Protein AF-A0A1S9N0Z0-F1 (afdb_monomer_lite)

pLDDT: mean 74.59, std 15.52, range [29.86, 94.31]

Structure (mmCIF, N/CA/C/O backbone):
data_AF-A0A1S9N0Z0-F1
#
_entry.id   AF-A0A1S9N0Z0-F1
#
loop_
_atom_site.group_PDB
_atom_site.id
_atom_site.type_symbol
_atom_site.label_atom_id
_atom_site.label_alt_id
_atom_site.label_comp_id
_atom_site.label_asym_id
_atom_site.label_entity_id
_atom_site.label_seq_id
_atom_site.pdbx_PDB_ins_code
_atom_site.Cartn_x
_atom_site.Cartn_y
_atom_site.Cartn_z
_atom_site.occupancy
_atom_site.B_iso_or_equiv
_atom_site.auth_seq_id
_atom_site.auth_comp_id
_atom_site.auth_asym_id
_atom_site.auth_atom_id
_atom_site.pdbx_PDB_model_num
ATOM 1 N N . MET A 1 1 ? -12.090 27.380 19.420 1.00 43.28 1 MET A N 1
ATOM 2 C CA . MET A 1 1 ? -12.665 26.138 20.000 1.00 43.28 1 MET A CA 1
ATOM 3 C C . MET A 1 1 ? -11.951 25.630 21.276 1.00 43.28 1 MET A C 1
ATOM 5 O O . MET A 1 1 ? -12.208 24.511 21.688 1.00 43.28 1 MET A O 1
ATOM 9 N N . LYS A 1 2 ? -11.096 26.426 21.952 1.00 29.86 2 LYS A N 1
ATOM 10 C CA . LYS A 1 2 ? -10.503 26.086 23.273 1.00 29.86 2 LYS A CA 1
ATOM 11 C C . LYS A 1 2 ? -11.336 26.578 24.471 1.00 29.86 2 LYS A C 1
ATOM 13 O O . LYS A 1 2 ? -11.262 25.998 25.543 1.00 29.86 2 LYS A O 1
ATOM 18 N N . VAL A 1 3 ? -12.169 27.603 24.271 1.00 39.16 3 VAL A N 1
ATOM 19 C CA . VAL A 1 3 ? -12.890 28.298 25.355 1.00 39.16 3 VAL A CA 1
ATOM 20 C C . VAL A 1 3 ? -13.984 27.428 25.994 1.00 39.16 3 VAL A C 1
ATOM 22 O O . VAL A 1 3 ? -14.134 27.425 27.207 1.00 39.16 3 VAL A O 1
ATOM 25 N N . LYS A 1 4 ? -14.682 26.590 25.211 1.00 40.34 4 LYS A N 1
ATOM 26 C CA . LYS A 1 4 ? -15.751 25.707 25.726 1.00 40.34 4 LYS A CA 1
ATOM 27 C C . LYS A 1 4 ? -15.245 24.586 26.647 1.00 40.34 4 LYS A C 1
ATOM 29 O O . LYS A 1 4 ? -16.012 24.082 27.455 1.00 40.34 4 LYS A O 1
ATOM 34 N N . PHE A 1 5 ? -13.972 24.199 26.521 1.00 42.62 5 PHE A N 1
ATOM 35 C CA . PHE A 1 5 ? -13.373 23.129 27.326 1.00 42.62 5 PHE A CA 1
ATOM 36 C C . PHE A 1 5 ? -12.958 23.631 28.715 1.00 42.62 5 PHE A C 1
ATOM 38 O O . PHE A 1 5 ? -13.074 22.890 29.681 1.00 42.62 5 PHE A O 1
ATOM 45 N N . SER A 1 6 ? -12.541 24.901 28.817 1.00 33.41 6 SER A N 1
ATOM 46 C CA . SER A 1 6 ? -12.189 25.519 30.102 1.00 33.41 6 SER A CA 1
ATOM 47 C C . SER A 1 6 ? -13.420 25.670 30.995 1.00 33.41 6 SER A C 1
ATOM 49 O O . SER A 1 6 ? -13.385 25.271 32.151 1.00 33.41 6 SER A O 1
ATOM 51 N N . VAL A 1 7 ? -14.545 26.119 30.421 1.00 49.59 7 VAL A N 1
ATOM 52 C CA . VAL A 1 7 ? -15.794 26.304 31.177 1.00 49.59 7 VAL A CA 1
ATOM 53 C C . VAL A 1 7 ? -16.307 24.979 31.742 1.00 49.59 7 VAL A C 1
ATOM 55 O O . VAL A 1 7 ? -16.714 24.953 32.891 1.00 49.59 7 VAL A O 1
ATOM 58 N N . LEU A 1 8 ? -16.232 23.866 30.995 1.00 46.66 8 LEU A N 1
ATOM 59 C CA . LEU A 1 8 ? -16.729 22.560 31.465 1.00 46.66 8 LEU A CA 1
ATOM 60 C C . LEU A 1 8 ? -15.877 21.925 32.572 1.00 46.66 8 LEU A C 1
ATOM 62 O O . LEU A 1 8 ? -16.410 21.171 33.383 1.00 46.66 8 LEU A O 1
ATOM 66 N N . VAL A 1 9 ? -14.575 22.220 32.622 1.00 50.50 9 VAL A N 1
ATOM 67 C CA . VAL A 1 9 ? -13.702 21.757 33.713 1.00 50.50 9 VAL A CA 1
ATOM 68 C C . VAL A 1 9 ? -13.976 22.551 34.993 1.00 50.50 9 VAL A C 1
ATOM 70 O O . VAL A 1 9 ? -13.949 21.981 36.082 1.00 50.50 9 VAL A O 1
ATOM 73 N N . GLU A 1 10 ? -14.325 23.831 34.866 1.00 45.53 10 GLU A N 1
ATOM 74 C CA . GLU A 1 10 ? -14.605 24.718 35.999 1.00 45.53 10 GLU A CA 1
ATOM 75 C C . GLU A 1 10 ? -15.937 24.386 36.702 1.00 45.53 10 GLU A C 1
ATOM 77 O O . GLU A 1 10 ? -16.024 24.488 37.925 1.00 45.53 10 GLU A O 1
ATOM 82 N N . ILE A 1 11 ? -16.933 23.844 35.982 1.00 47.97 11 ILE A N 1
ATOM 83 C CA . ILE A 1 11 ? -18.210 23.385 36.585 1.00 47.97 11 ILE A CA 1
ATOM 84 C C . ILE A 1 11 ? -18.047 22.092 37.400 1.00 47.97 11 ILE A C 1
ATOM 86 O O . ILE A 1 11 ? -18.884 21.786 38.241 1.00 47.97 11 ILE A O 1
ATOM 90 N N . LYS A 1 12 ? -16.964 21.326 37.206 1.00 47.44 12 LYS A N 1
ATOM 91 C CA . LYS A 1 12 ? -16.702 20.122 38.014 1.00 47.44 12 LYS A CA 1
ATOM 92 C C . LYS A 1 12 ? -16.236 20.466 39.437 1.00 47.44 12 LYS A C 1
ATOM 94 O O . LYS A 1 12 ? -16.306 19.612 40.315 1.00 47.44 12 LYS A O 1
ATOM 99 N N . ASN A 1 13 ? -15.758 21.695 39.657 1.00 44.81 13 ASN A N 1
ATOM 100 C CA . ASN A 1 13 ? -15.184 22.142 40.929 1.00 44.81 13 ASN A CA 1
ATOM 101 C C . ASN A 1 13 ? -16.200 22.856 41.844 1.00 44.81 13 ASN A C 1
ATOM 103 O O . ASN A 1 13 ? -15.886 23.160 42.992 1.00 44.81 13 ASN A O 1
ATOM 107 N N . TYR A 1 14 ? -17.422 23.104 41.361 1.00 45.19 14 TYR A N 1
ATOM 108 C CA . TYR A 1 14 ? -18.535 23.564 42.188 1.00 45.19 14 TYR A CA 1
ATOM 109 C C . TYR A 1 14 ? -19.464 22.383 42.461 1.00 45.19 14 TYR A C 1
ATOM 111 O O . TYR A 1 14 ? -19.991 21.758 41.546 1.00 45.19 14 TYR A O 1
ATOM 119 N N . ASN A 1 15 ? -19.611 22.065 43.741 1.00 47.59 15 ASN A N 1
ATOM 120 C CA . ASN A 1 15 ? -20.249 20.884 44.318 1.00 47.59 15 ASN A CA 1
ATOM 121 C C . ASN A 1 15 ? -21.784 20.844 44.100 1.00 47.59 15 ASN A C 1
ATOM 123 O O . ASN A 1 15 ? -22.545 20.777 45.061 1.00 47.59 15 ASN A O 1
ATOM 127 N N . TYR A 1 16 ? -22.252 20.952 42.850 1.00 49.81 16 TYR A N 1
ATOM 128 C CA . TYR A 1 16 ? -23.664 21.158 42.500 1.00 49.81 16 TYR A CA 1
ATOM 129 C C . TYR A 1 16 ? -24.198 20.147 41.475 1.00 49.81 16 TYR A C 1
ATOM 131 O O . TYR A 1 16 ? -24.973 20.491 40.587 1.00 49.81 16 TYR A O 1
ATOM 139 N N . ILE A 1 17 ? -23.783 18.882 41.573 1.00 56.16 17 ILE A N 1
ATOM 140 C CA . ILE A 1 17 ? -24.476 17.783 40.885 1.00 56.16 17 ILE A CA 1
ATOM 141 C C . ILE A 1 17 ? -24.616 16.617 41.868 1.00 56.16 17 ILE A C 1
ATOM 143 O O . ILE A 1 17 ? -23.912 15.616 41.785 1.00 56.16 17 ILE A O 1
ATOM 147 N N . SER A 1 18 ? -25.516 16.779 42.838 1.00 54.28 18 SER A N 1
ATOM 148 C CA . SER A 1 18 ? -26.000 15.700 43.710 1.00 54.28 18 SER A CA 1
ATOM 149 C C . SER A 1 18 ? -27.020 14.791 43.015 1.00 54.28 18 SER A C 1
ATOM 151 O O . SER A 1 18 ? -27.393 13.762 43.571 1.00 54.28 18 SER A O 1
ATOM 153 N N . ASP A 1 19 ? -27.464 15.150 41.805 1.00 64.62 19 ASP A N 1
ATOM 154 C CA . ASP A 1 19 ? -28.476 14.401 41.068 1.00 64.62 19 ASP A CA 1
ATOM 155 C C . ASP A 1 19 ? -27.822 13.302 40.213 1.00 64.62 19 ASP A C 1
ATOM 157 O O . ASP A 1 19 ? -27.165 13.602 39.205 1.00 64.62 19 ASP A O 1
ATOM 161 N N . PRO A 1 20 ? -28.022 12.013 40.549 1.00 67.56 20 PRO A N 1
ATOM 162 C CA . PRO A 1 20 ? -27.393 10.898 39.839 1.00 67.56 20 PRO A CA 1
ATOM 163 C C . PRO A 1 20 ? -27.805 10.828 38.360 1.00 67.56 20 PRO A C 1
ATOM 165 O O . PRO A 1 20 ? -27.035 10.361 37.522 1.00 67.56 20 PRO A O 1
ATOM 168 N N . ILE A 1 21 ? -28.987 11.350 38.017 1.00 71.50 21 ILE A N 1
ATOM 169 C CA . ILE A 1 21 ? -29.519 11.391 36.648 1.00 71.50 21 ILE A CA 1
ATOM 170 C C . ILE A 1 21 ? -28.737 12.390 35.782 1.00 71.50 21 ILE A C 1
ATOM 172 O O . ILE A 1 21 ? -28.339 12.061 34.664 1.00 71.50 21 ILE A O 1
ATOM 176 N N . TRP A 1 22 ? -28.452 13.589 36.299 1.00 60.62 22 TRP A N 1
ATOM 177 C CA . TRP A 1 22 ? -27.674 14.603 35.578 1.00 60.62 22 TRP A CA 1
ATOM 178 C C . TRP A 1 22 ? -26.199 14.213 35.455 1.00 60.62 22 TRP A C 1
ATOM 180 O O . TRP A 1 22 ? -25.596 14.430 34.401 1.00 60.62 22 TRP A O 1
ATOM 190 N N . ALA A 1 23 ? -25.635 13.563 36.477 1.00 64.44 23 ALA A N 1
ATOM 191 C CA . ALA A 1 23 ? -24.291 12.996 36.413 1.00 64.44 23 ALA A CA 1
ATOM 192 C C . ALA A 1 23 ? -24.184 11.885 35.351 1.00 64.44 23 ALA A C 1
ATOM 194 O O . ALA A 1 23 ? -23.238 11.892 34.562 1.00 64.44 23 ALA A O 1
ATOM 195 N N . ALA A 1 24 ? -25.166 10.976 35.271 1.00 68.12 24 ALA A N 1
ATOM 196 C CA . ALA A 1 24 ? -25.225 9.931 34.246 1.00 68.12 24 ALA A CA 1
ATOM 197 C C . ALA A 1 24 ? -25.411 10.507 32.830 1.00 68.12 24 ALA A C 1
ATOM 199 O O . ALA A 1 24 ? -24.728 10.085 31.894 1.00 68.12 24 ALA A O 1
ATOM 200 N N . PHE A 1 25 ? -26.268 11.520 32.673 1.00 71.81 25 PHE A N 1
ATOM 201 C CA . PHE A 1 25 ? -26.492 12.185 31.389 1.00 71.81 25 PHE A CA 1
ATOM 202 C C . PHE A 1 25 ? -25.234 12.908 30.891 1.00 71.81 25 PHE A C 1
ATOM 204 O O . PHE A 1 25 ? -24.847 12.746 29.731 1.00 71.81 25 PHE A O 1
ATOM 211 N N . LEU A 1 26 ? -24.544 13.648 31.766 1.00 67.62 26 LEU A N 1
ATOM 212 C CA . LEU A 1 26 ? -23.275 14.285 31.419 1.00 67.62 26 LEU A CA 1
ATOM 213 C C . LEU A 1 26 ? -22.210 13.247 31.078 1.00 67.62 26 LEU A C 1
ATOM 215 O O . LEU A 1 26 ? -21.587 13.406 30.034 1.00 67.62 26 LEU A O 1
ATOM 219 N N . ASN A 1 27 ? -22.068 12.172 31.868 1.00 58.62 27 ASN A N 1
ATOM 220 C CA . ASN A 1 27 ? -21.114 11.095 31.583 1.00 58.62 27 ASN A CA 1
ATOM 221 C C . ASN A 1 27 ? -21.374 10.434 30.224 1.00 58.62 27 ASN A C 1
ATOM 223 O O . ASN A 1 27 ? -20.411 10.215 29.494 1.00 58.62 27 ASN A O 1
ATOM 227 N N . SER A 1 28 ? -22.639 10.194 29.848 1.00 65.25 28 SER A N 1
ATOM 228 C CA . SER A 1 28 ? -22.995 9.652 28.524 1.00 65.25 28 SER A CA 1
ATOM 229 C C . SER A 1 28 ? -22.580 10.595 27.389 1.00 65.25 28 SER A C 1
ATOM 231 O O . SER A 1 28 ? -21.878 10.187 26.467 1.00 65.25 28 SER A O 1
ATOM 233 N N . LYS A 1 29 ? -22.878 11.898 27.517 1.00 58.69 29 LYS A N 1
ATOM 234 C CA . LYS A 1 29 ? -22.490 12.906 26.522 1.00 58.69 29 LYS A CA 1
ATOM 235 C C . LYS A 1 29 ? -20.979 13.083 26.432 1.00 58.69 29 LYS A C 1
ATOM 237 O O . LYS A 1 29 ? -20.449 13.234 25.331 1.00 58.69 29 LYS A O 1
ATOM 242 N N . THR A 1 30 ? -20.262 13.096 27.558 1.00 57.25 30 THR A N 1
ATOM 243 C CA . THR A 1 30 ? -18.793 13.135 27.540 1.00 57.25 30 THR A CA 1
ATOM 244 C C . THR A 1 30 ? -18.209 11.844 26.982 1.00 57.25 30 THR A C 1
ATOM 246 O O . THR A 1 30 ? -17.273 11.942 26.196 1.00 57.25 30 THR A O 1
ATOM 249 N N . GLY A 1 31 ? -18.768 10.674 27.305 1.00 57.81 31 GLY A N 1
ATOM 250 C CA . GLY A 1 31 ? -18.372 9.372 26.759 1.00 57.81 31 GLY A CA 1
ATOM 251 C C . GLY A 1 31 ? -18.421 9.366 25.235 1.00 57.81 31 GLY A C 1
ATOM 252 O O . GLY A 1 31 ? -17.376 9.205 24.605 1.00 57.81 31 GLY A O 1
ATOM 253 N N . ASP A 1 32 ? -19.571 9.727 24.660 1.00 56.06 32 ASP A N 1
ATOM 254 C CA . ASP A 1 32 ? -19.748 9.859 23.209 1.00 56.06 32 ASP A CA 1
ATOM 255 C C . ASP A 1 32 ? -18.765 10.872 22.604 1.00 56.06 32 ASP A C 1
ATOM 257 O O . ASP A 1 32 ? -18.161 10.641 21.559 1.00 56.06 32 ASP A O 1
ATOM 261 N N . THR A 1 33 ? -18.534 12.009 23.268 1.00 55.75 33 THR A N 1
ATOM 262 C CA . THR A 1 33 ? -17.618 13.041 22.748 1.00 55.75 33 THR A CA 1
ATOM 263 C C . THR A 1 33 ? -16.149 12.591 22.795 1.00 55.75 33 THR A C 1
ATOM 265 O O . THR A 1 33 ? -15.357 12.932 21.907 1.00 55.75 33 THR A O 1
ATOM 268 N N . HIS A 1 34 ? -15.758 11.828 23.819 1.00 51.91 34 HIS A N 1
ATOM 269 C CA . HIS A 1 34 ? -14.414 11.268 23.970 1.00 51.91 34 HIS A CA 1
ATOM 270 C C . HIS A 1 34 ? -14.171 10.097 23.015 1.00 51.91 34 HIS A C 1
ATOM 272 O O . HIS A 1 34 ? -13.078 10.006 22.448 1.00 51.91 34 HIS A O 1
ATOM 278 N N . GLU A 1 35 ? -15.182 9.266 22.782 1.00 57.34 35 GLU A N 1
ATOM 279 C CA . GLU A 1 35 ? -15.163 8.164 21.823 1.00 57.34 35 GLU A CA 1
ATOM 280 C C . GLU A 1 35 ? -15.072 8.690 20.386 1.00 57.34 35 GLU A C 1
ATOM 282 O O . GLU A 1 35 ? -14.084 8.410 19.699 1.00 57.34 35 GLU A O 1
ATOM 287 N N . LYS A 1 36 ? -15.945 9.632 20.000 1.00 53.06 36 LYS A N 1
ATOM 288 C CA . LYS A 1 36 ? -15.873 10.334 18.705 1.00 53.06 36 LYS A CA 1
ATOM 289 C C . LYS A 1 36 ? -14.530 11.043 18.479 1.00 53.06 36 LYS A C 1
ATOM 291 O O . LYS A 1 36 ? -14.004 11.086 17.365 1.00 53.06 36 LYS A O 1
ATOM 296 N N . ARG A 1 37 ? -13.919 11.618 19.526 1.00 54.91 37 ARG A N 1
ATOM 297 C CA . ARG A 1 37 ? -12.585 12.253 19.433 1.00 54.91 37 ARG A CA 1
ATOM 298 C C . ARG A 1 37 ? -11.459 11.226 19.297 1.00 54.91 37 ARG A C 1
ATOM 300 O O . ARG A 1 37 ? -10.458 11.518 18.636 1.00 54.91 37 ARG A O 1
ATOM 307 N N . LYS A 1 38 ? -11.597 10.054 19.919 1.00 55.00 38 LYS A N 1
ATOM 308 C CA . LYS A 1 38 ? -10.636 8.950 19.833 1.00 55.00 38 LYS A CA 1
ATOM 309 C C . LYS A 1 38 ? -10.663 8.329 18.440 1.00 55.00 38 LYS A C 1
ATOM 311 O O . LYS A 1 38 ? -9.589 8.175 17.867 1.00 55.00 38 LYS A O 1
ATOM 316 N N . GLU A 1 39 ? -11.841 8.099 17.863 1.00 59.00 39 GLU A N 1
ATOM 317 C CA . GLU A 1 39 ? -12.015 7.628 16.479 1.00 59.00 39 GLU A CA 1
ATOM 318 C C . GLU A 1 39 ? -11.391 8.584 15.456 1.00 59.00 39 GLU A C 1
ATOM 320 O O . GLU A 1 39 ? -10.562 8.179 14.639 1.00 59.00 39 GLU A O 1
ATOM 325 N N . ARG A 1 40 ? -11.645 9.892 15.595 1.00 56.69 40 ARG A N 1
ATOM 326 C CA . ARG A 1 40 ? -11.039 10.916 14.726 1.00 56.69 40 ARG A CA 1
ATOM 327 C C . ARG A 1 40 ? -9.508 10.979 14.819 1.00 56.69 40 ARG A C 1
ATOM 329 O O . ARG A 1 40 ? -8.870 11.513 13.917 1.00 56.69 40 ARG A O 1
ATOM 336 N N . ASN A 1 41 ? -8.899 10.498 15.907 1.00 58.34 41 ASN A N 1
ATOM 337 C CA . ASN A 1 41 ? -7.441 10.445 16.053 1.00 58.34 41 ASN A CA 1
ATOM 338 C C . ASN A 1 41 ? -6.821 9.160 15.488 1.00 58.34 41 ASN A C 1
ATOM 340 O O . ASN A 1 41 ? -5.649 9.206 15.131 1.00 58.34 41 ASN A O 1
ATOM 344 N N . VAL A 1 42 ? -7.572 8.060 15.358 1.00 62.00 42 VAL A N 1
ATOM 345 C CA . VAL A 1 42 ? -7.085 6.822 14.712 1.00 62.00 42 VAL A CA 1
ATOM 346 C C . VAL A 1 42 ? -7.209 6.884 13.188 1.00 62.00 42 VAL A C 1
ATOM 348 O O . VAL A 1 42 ? -6.376 6.318 12.487 1.00 62.00 42 VAL A O 1
ATOM 351 N N . SER A 1 43 ? -8.177 7.636 12.659 1.00 64.88 43 SER A N 1
ATOM 352 C CA . SER A 1 43 ? -8.329 7.815 11.207 1.00 64.88 43 SER A CA 1
ATOM 353 C C . SER A 1 43 ? -7.301 8.776 10.591 1.00 64.88 43 SER A C 1
ATOM 355 O O . SER A 1 43 ? -7.010 8.692 9.402 1.00 64.88 43 SER A O 1
ATOM 357 N N . LYS A 1 44 ? -6.697 9.671 11.387 1.00 69.81 44 LYS A N 1
ATOM 358 C CA . LYS A 1 44 ? -5.623 10.581 10.939 1.00 69.81 44 LYS A CA 1
ATOM 359 C C . LYS A 1 44 ? -4.342 9.866 10.485 1.00 69.81 44 LYS A C 1
ATOM 361 O O . LYS A 1 44 ? -3.892 10.169 9.383 1.00 69.81 44 LYS A O 1
ATOM 366 N N . PRO A 1 45 ? -3.739 8.947 11.269 1.00 72.25 45 PRO A N 1
ATOM 367 C CA . PRO A 1 45 ? -2.563 8.209 10.816 1.00 72.25 45 PRO A CA 1
ATOM 368 C C . PRO A 1 45 ? -2.881 7.327 9.604 1.00 72.25 45 PRO A C 1
ATOM 370 O O . PRO A 1 45 ? -2.052 7.221 8.710 1.00 72.25 45 PRO A O 1
ATOM 373 N N . LEU A 1 46 ? -4.102 6.790 9.522 1.00 76.12 46 LEU A N 1
ATOM 374 C CA . LEU A 1 46 ? -4.576 6.024 8.370 1.00 76.12 46 LEU A CA 1
ATOM 375 C C . LEU A 1 46 ? -4.667 6.885 7.096 1.00 76.12 46 LEU A C 1
ATOM 377 O O . LEU A 1 46 ? -4.174 6.490 6.045 1.00 76.12 46 LEU A O 1
ATOM 381 N N . MET A 1 47 ? -5.215 8.099 7.198 1.00 76.19 47 MET A N 1
ATOM 382 C CA . MET A 1 47 ? -5.272 9.057 6.089 1.00 76.19 47 MET A CA 1
ATOM 383 C C . MET A 1 47 ? -3.878 9.516 5.634 1.00 76.19 47 MET A C 1
ATOM 385 O O . MET A 1 47 ? -3.618 9.604 4.435 1.00 76.19 47 MET A O 1
ATOM 389 N N . ILE A 1 48 ? -2.964 9.757 6.579 1.00 81.44 48 ILE A N 1
ATOM 390 C CA . ILE A 1 48 ? -1.558 10.073 6.283 1.00 81.44 48 ILE A CA 1
ATOM 391 C C . ILE A 1 48 ? -0.873 8.887 5.590 1.00 81.44 48 ILE A C 1
ATOM 393 O O . ILE A 1 48 ? -0.164 9.092 4.607 1.00 81.44 48 ILE A O 1
ATOM 397 N N . GLY A 1 49 ? -1.120 7.658 6.053 1.00 82.81 49 GLY A N 1
ATOM 398 C CA . GLY A 1 49 ? -0.606 6.434 5.439 1.00 82.81 49 GLY A CA 1
ATOM 399 C C . GLY A 1 49 ? -1.080 6.262 3.995 1.00 82.81 49 GLY A C 1
ATOM 400 O O . GLY A 1 49 ? -0.253 6.063 3.108 1.00 82.81 49 GLY A O 1
ATOM 401 N N . CYS A 1 50 ? -2.381 6.425 3.730 1.00 82.38 50 CYS A N 1
ATOM 402 C CA . CYS A 1 50 ? -2.937 6.377 2.372 1.00 82.38 50 CYS A CA 1
ATOM 403 C C . CYS A 1 50 ? -2.359 7.465 1.459 1.00 82.38 50 CYS A C 1
AT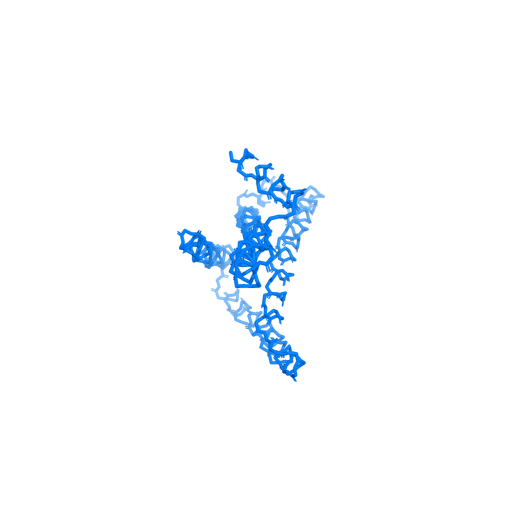OM 405 O O . CYS A 1 50 ? -2.021 7.169 0.314 1.00 82.38 50 CYS A O 1
ATOM 407 N N . GLY A 1 51 ? -2.191 8.695 1.958 1.00 83.81 51 GLY A N 1
ATOM 408 C CA . GLY A 1 51 ? -1.562 9.782 1.202 1.00 83.81 51 GLY A CA 1
ATOM 409 C C . GLY A 1 51 ? -0.094 9.496 0.871 1.00 83.81 51 GLY A C 1
ATOM 410 O O . GLY A 1 51 ? 0.326 9.654 -0.275 1.00 83.81 51 GLY A O 1
ATOM 411 N N . LEU A 1 52 ? 0.678 9.006 1.845 1.00 85.56 52 LEU A N 1
ATOM 412 C CA . LEU A 1 52 ? 2.080 8.628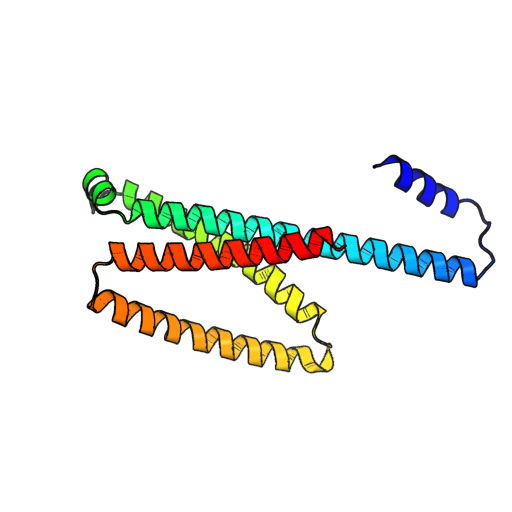 1.650 1.00 85.56 52 LEU A CA 1
ATOM 413 C C . LEU A 1 52 ? 2.220 7.461 0.658 1.00 85.56 52 LEU A C 1
ATOM 415 O O . LEU A 1 52 ? 3.102 7.477 -0.202 1.00 85.56 52 LEU A O 1
ATOM 419 N N . LEU A 1 53 ? 1.318 6.478 0.727 1.00 86.06 53 LEU A N 1
ATOM 420 C CA . LEU A 1 53 ? 1.257 5.357 -0.212 1.00 86.06 53 LEU A CA 1
ATOM 421 C C . LEU A 1 53 ? 0.944 5.842 -1.637 1.00 86.06 53 LEU A C 1
ATOM 423 O O . LEU A 1 53 ? 1.554 5.389 -2.600 1.00 86.06 53 LEU A O 1
ATOM 427 N N . MET A 1 54 ? 0.062 6.833 -1.772 1.00 84.69 54 MET A N 1
ATOM 428 C CA . MET A 1 54 ? -0.276 7.469 -3.047 1.00 84.69 54 MET A CA 1
ATOM 429 C C . MET A 1 54 ? 0.943 8.130 -3.709 1.00 84.69 54 MET A C 1
ATOM 431 O O . MET A 1 54 ? 1.233 7.895 -4.883 1.00 84.69 54 MET A O 1
ATOM 435 N N . VAL A 1 55 ? 1.683 8.928 -2.933 1.00 86.31 55 VAL A N 1
ATOM 436 C CA . VAL A 1 55 ? 2.875 9.652 -3.401 1.00 86.31 55 VAL A CA 1
ATOM 437 C C . VAL A 1 55 ? 3.990 8.680 -3.783 1.00 86.31 55 VAL A C 1
ATOM 439 O O . VAL A 1 55 ? 4.610 8.830 -4.835 1.00 86.31 55 VAL A O 1
ATOM 442 N N . THR A 1 56 ? 4.227 7.662 -2.957 1.00 84.19 56 THR A N 1
ATOM 443 C CA . THR A 1 56 ? 5.278 6.663 -3.208 1.00 84.19 56 THR A CA 1
ATOM 444 C C . THR A 1 56 ? 4.965 5.774 -4.409 1.00 84.19 56 THR A C 1
ATOM 446 O O . THR A 1 56 ? 5.877 5.460 -5.168 1.00 84.19 56 THR A O 1
ATOM 449 N N . MET A 1 57 ? 3.694 5.437 -4.653 1.00 82.06 57 MET A N 1
ATOM 450 C CA . MET A 1 57 ? 3.264 4.697 -5.848 1.00 82.06 57 MET A CA 1
ATOM 451 C C . MET A 1 57 ? 3.435 5.500 -7.140 1.00 82.06 57 MET A C 1
ATOM 453 O O . MET A 1 57 ? 3.912 4.963 -8.139 1.00 82.06 57 MET A O 1
ATOM 457 N N . LEU A 1 58 ? 3.113 6.797 -7.118 1.00 83.00 58 LEU A N 1
ATOM 458 C CA . LEU A 1 58 ? 3.367 7.690 -8.253 1.00 83.00 58 LEU A CA 1
ATOM 459 C C . LEU A 1 58 ? 4.871 7.841 -8.523 1.00 83.00 58 LEU A C 1
ATOM 461 O O . LEU A 1 58 ? 5.299 7.760 -9.674 1.00 83.00 58 LEU A O 1
ATOM 465 N N . ALA A 1 59 ? 5.678 7.996 -7.469 1.00 82.44 59 ALA A N 1
ATOM 466 C CA . ALA A 1 59 ? 7.133 8.067 -7.580 1.00 82.44 59 ALA A CA 1
ATOM 467 C C . ALA A 1 59 ? 7.738 6.764 -8.131 1.00 82.44 59 ALA A C 1
ATOM 469 O O . ALA A 1 59 ? 8.620 6.809 -8.988 1.00 82.44 59 ALA A O 1
ATOM 470 N N . PHE A 1 60 ? 7.237 5.608 -7.689 1.00 79.75 60 PHE A N 1
ATOM 471 C CA . PHE A 1 60 ? 7.683 4.295 -8.153 1.00 79.75 60 PHE A CA 1
ATOM 472 C C . PHE A 1 60 ? 7.305 4.039 -9.620 1.00 79.75 60 PHE A C 1
ATOM 474 O O . PHE A 1 60 ? 8.153 3.619 -10.408 1.00 79.75 60 PHE A O 1
ATOM 481 N N . SER A 1 61 ? 6.069 4.368 -10.019 1.00 79.31 61 SER A N 1
ATOM 482 C CA . SER A 1 61 ? 5.636 4.272 -11.420 1.00 79.31 61 SER A CA 1
ATOM 483 C C . SER A 1 61 ? 6.427 5.210 -12.333 1.00 79.31 61 SER A C 1
ATOM 485 O O . SER A 1 61 ? 6.717 4.837 -13.468 1.00 79.31 61 SER A O 1
ATOM 487 N N . GLY A 1 62 ? 6.771 6.412 -11.859 1.00 75.19 62 GLY A N 1
ATOM 488 C CA . GLY A 1 62 ? 7.619 7.346 -12.595 1.00 75.19 62 GLY A CA 1
ATOM 489 C C . GLY A 1 62 ? 9.040 6.812 -12.762 1.00 75.19 62 GLY A C 1
ATOM 490 O O . GLY A 1 62 ? 9.566 6.806 -13.869 1.00 75.19 62 GLY A O 1
ATOM 491 N N . LEU A 1 63 ? 9.642 6.293 -11.689 1.00 72.62 63 LEU A N 1
ATOM 492 C CA . LEU A 1 63 ? 11.014 5.780 -11.714 1.00 72.62 63 LEU A CA 1
ATOM 493 C C . LEU A 1 63 ? 11.194 4.590 -12.665 1.00 72.62 63 LEU A C 1
ATOM 495 O O . LEU A 1 63 ? 12.233 4.479 -13.313 1.00 72.62 63 LEU A O 1
ATOM 499 N N . LEU A 1 64 ? 10.188 3.716 -12.760 1.00 71.88 64 LEU A N 1
ATOM 500 C CA . LEU A 1 64 ? 10.224 2.552 -13.644 1.00 71.88 64 LEU A CA 1
ATOM 501 C C . LEU A 1 64 ? 10.049 2.896 -15.124 1.00 71.88 64 LEU A C 1
ATOM 503 O O . LEU A 1 64 ? 10.202 2.009 -15.953 1.00 71.88 64 LEU A O 1
ATOM 507 N N . PHE A 1 65 ? 9.738 4.143 -15.484 1.00 75.81 65 PHE A N 1
ATOM 50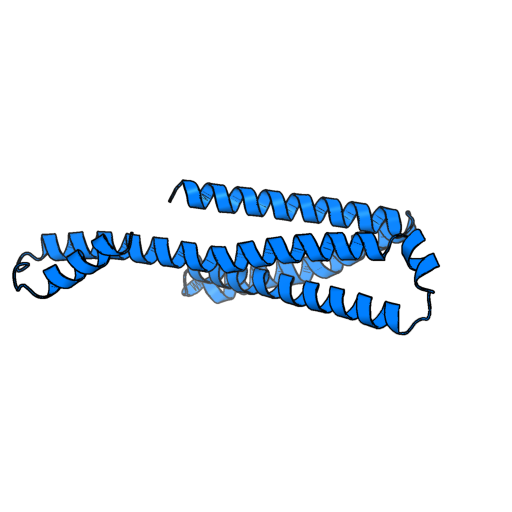8 C CA . PHE A 1 65 ? 9.570 4.535 -16.879 1.00 75.81 65 PHE A CA 1
ATOM 509 C C . PHE A 1 65 ? 10.908 4.431 -17.645 1.00 75.81 65 PHE A C 1
ATOM 511 O O . PHE A 1 65 ? 11.941 4.904 -17.153 1.00 75.81 65 PHE A O 1
ATOM 518 N N . PRO A 1 66 ? 10.929 3.882 -18.879 1.00 62.69 66 PRO A N 1
ATOM 519 C CA . PRO A 1 66 ? 12.177 3.515 -19.554 1.00 62.69 66 PRO A CA 1
ATOM 520 C C . PRO A 1 66 ? 13.032 4.739 -19.906 1.00 62.69 66 PRO A C 1
ATOM 522 O O . PRO A 1 66 ? 14.248 4.641 -20.041 1.00 62.69 66 PRO A O 1
ATOM 525 N N . HIS A 1 67 ? 12.406 5.915 -19.994 1.00 61.03 67 HIS A N 1
ATOM 526 C CA . HIS A 1 67 ? 13.076 7.188 -20.240 1.00 61.03 67 HIS A CA 1
ATOM 527 C C . HIS A 1 67 ? 13.970 7.629 -19.066 1.00 61.03 67 HIS A C 1
ATOM 529 O O . HIS A 1 67 ? 15.050 8.169 -19.285 1.00 61.03 67 HIS A O 1
ATOM 535 N N . ILE A 1 68 ? 13.552 7.360 -17.823 1.00 62.69 68 ILE A N 1
ATOM 536 C CA . ILE A 1 68 ? 14.321 7.702 -16.617 1.00 62.69 68 ILE A CA 1
ATOM 537 C C . ILE A 1 68 ? 15.410 6.656 -16.375 1.00 62.69 68 ILE A C 1
ATOM 539 O O . ILE A 1 68 ? 16.533 7.020 -16.041 1.00 62.69 68 ILE A O 1
ATOM 543 N N . LEU A 1 69 ? 15.123 5.378 -16.637 1.00 63.81 69 LEU A N 1
ATOM 544 C CA . LEU A 1 69 ? 16.117 4.300 -16.586 1.00 63.81 69 LEU A CA 1
ATOM 545 C C . LEU A 1 69 ? 17.276 4.522 -17.566 1.00 63.81 69 LEU A C 1
ATOM 547 O O . LEU A 1 69 ? 18.432 4.280 -17.218 1.00 63.81 69 LEU A O 1
ATOM 551 N N . TYR A 1 70 ? 16.980 5.033 -18.764 1.00 60.75 70 TYR A N 1
ATOM 552 C CA . TYR A 1 70 ? 17.999 5.389 -19.749 1.00 60.75 70 TYR A CA 1
ATOM 553 C C . TYR A 1 70 ? 18.867 6.573 -19.291 1.00 60.75 70 TYR A C 1
ATOM 555 O O . TYR A 1 70 ? 20.075 6.570 -19.511 1.00 60.75 70 TYR A O 1
ATOM 563 N N . PHE A 1 71 ? 18.276 7.563 -18.611 1.00 60.38 71 PHE A N 1
ATOM 564 C CA . PHE A 1 71 ? 18.993 8.749 -18.131 1.00 60.38 71 PHE A CA 1
ATOM 565 C C . PHE A 1 71 ? 19.817 8.487 -16.857 1.00 60.38 71 PHE A C 1
ATOM 567 O O . PHE A 1 71 ? 20.888 9.066 -16.686 1.00 60.38 71 PHE A O 1
ATOM 574 N N . LEU A 1 72 ? 19.340 7.614 -15.960 1.00 60.50 72 LEU A N 1
ATOM 575 C CA . LEU A 1 72 ? 19.993 7.321 -14.675 1.00 60.50 72 LEU A CA 1
ATOM 576 C C . LEU A 1 72 ? 21.110 6.266 -14.772 1.00 60.50 72 LEU A C 1
ATOM 578 O O . LEU A 1 72 ? 21.930 6.157 -13.857 1.00 60.50 72 LEU A O 1
ATOM 582 N N . GLY A 1 73 ? 21.162 5.516 -15.875 1.00 56.72 73 GLY A N 1
ATOM 583 C CA . GLY A 1 73 ? 22.126 4.442 -16.094 1.00 56.72 73 GLY A CA 1
ATOM 584 C C . GLY A 1 73 ? 21.816 3.222 -15.225 1.00 56.72 73 GLY A C 1
ATOM 585 O O . GLY A 1 73 ? 21.888 3.265 -13.997 1.00 56.72 73 GLY A O 1
ATOM 586 N N . THR A 1 74 ? 21.521 2.096 -15.869 1.00 58.78 74 THR A N 1
ATOM 587 C CA . THR A 1 74 ? 21.075 0.814 -15.287 1.00 58.78 74 THR A CA 1
ATOM 588 C C . THR A 1 74 ? 22.041 0.152 -14.284 1.00 58.78 74 THR A C 1
ATOM 590 O O . THR A 1 74 ? 21.732 -0.918 -13.771 1.00 58.78 74 THR A O 1
ATOM 593 N N . GLY A 1 75 ? 23.182 0.777 -13.965 1.00 61.41 75 GLY A N 1
ATOM 594 C CA . GLY A 1 75 ? 24.193 0.280 -13.020 1.00 61.41 75 GLY A CA 1
ATOM 595 C C . GLY A 1 75 ? 24.752 1.326 -12.046 1.00 61.41 75 GLY A C 1
ATOM 596 O O . GLY A 1 75 ? 25.736 1.051 -11.362 1.00 61.41 75 GLY A O 1
ATOM 597 N N . THR A 1 76 ? 24.172 2.526 -11.971 1.00 74.50 76 THR A N 1
ATOM 598 C CA . THR A 1 76 ? 24.693 3.597 -11.108 1.00 74.50 76 THR A CA 1
ATOM 599 C C . THR A 1 76 ? 24.223 3.407 -9.660 1.00 74.50 76 THR A C 1
ATOM 601 O O . THR A 1 76 ? 23.029 3.224 -9.417 1.00 74.50 76 THR A O 1
ATOM 604 N N . LEU A 1 77 ? 25.124 3.551 -8.674 1.00 78.38 77 LEU A N 1
ATOM 605 C CA . LEU A 1 77 ? 24.785 3.559 -7.232 1.00 78.38 77 LEU A CA 1
ATOM 606 C C . LEU A 1 77 ? 23.620 4.510 -6.898 1.00 78.38 77 LEU A C 1
ATOM 608 O O . LEU A 1 77 ? 22.835 4.259 -5.989 1.00 78.38 77 LEU A O 1
ATOM 612 N N . LEU A 1 78 ? 23.486 5.584 -7.675 1.00 78.62 78 LEU A N 1
ATOM 613 C CA . LEU A 1 78 ? 22.446 6.596 -7.542 1.00 78.62 78 LEU A CA 1
ATOM 614 C C . LEU A 1 78 ? 21.033 6.034 -7.790 1.00 78.62 78 LEU A C 1
ATOM 616 O O . LEU A 1 78 ? 20.114 6.361 -7.041 1.00 78.62 78 LEU A O 1
ATOM 620 N N . TYR A 1 79 ? 20.864 5.128 -8.762 1.00 80.00 79 TYR A N 1
ATOM 621 C CA . TYR A 1 79 ? 19.591 4.432 -8.991 1.00 80.00 79 TYR A CA 1
ATOM 622 C C . TYR A 1 79 ? 19.245 3.506 -7.822 1.00 80.00 79 TYR A C 1
ATOM 624 O O . TYR A 1 79 ? 18.111 3.508 -7.347 1.00 80.00 79 TYR A O 1
ATOM 632 N N . PHE A 1 80 ? 20.233 2.770 -7.304 1.00 81.38 80 PHE A N 1
ATOM 633 C CA . PHE A 1 80 ? 20.035 1.872 -6.166 1.00 81.38 80 PHE A CA 1
ATOM 634 C C . PHE A 1 80 ? 19.607 2.626 -4.898 1.00 81.38 80 PHE A C 1
ATOM 636 O O . PHE A 1 80 ? 18.659 2.218 -4.228 1.00 81.38 80 PHE A O 1
ATOM 643 N N . VAL A 1 81 ? 20.257 3.754 -4.591 1.00 85.38 81 VAL A N 1
ATOM 644 C CA . VAL A 1 81 ? 19.904 4.598 -3.436 1.00 85.38 81 VAL A CA 1
ATOM 645 C C . VAL A 1 81 ? 18.493 5.169 -3.581 1.00 85.38 81 VAL A C 1
ATOM 647 O O . VAL A 1 81 ? 17.718 5.133 -2.625 1.00 85.38 81 VAL A O 1
ATOM 650 N N . 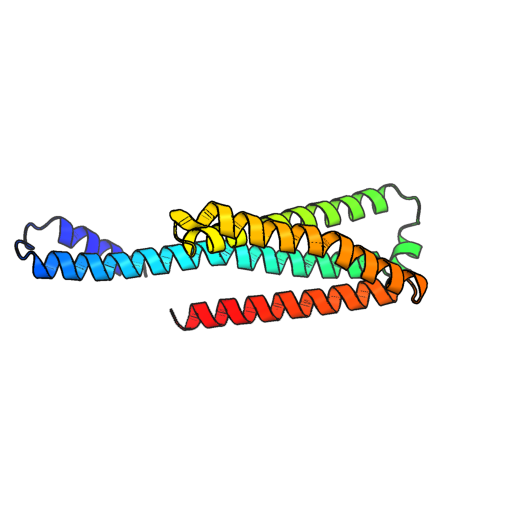PHE A 1 82 ? 18.130 5.651 -4.771 1.00 83.94 82 PHE A N 1
ATOM 651 C CA . PHE A 1 82 ? 16.808 6.227 -5.011 1.00 83.94 82 PHE A CA 1
ATOM 652 C C . PHE A 1 82 ? 15.692 5.171 -4.940 1.00 83.94 82 PHE A C 1
ATOM 654 O O . PHE A 1 82 ? 14.672 5.386 -4.282 1.00 83.94 82 PHE A O 1
ATOM 661 N N . LEU A 1 83 ? 15.919 3.997 -5.538 1.00 84.81 83 LEU A N 1
ATOM 662 C CA . LEU A 1 83 ? 15.004 2.857 -5.471 1.00 84.81 83 LEU A CA 1
ATOM 663 C C . LEU A 1 83 ? 14.817 2.373 -4.025 1.00 84.81 83 LEU A C 1
ATOM 665 O O . LEU A 1 83 ? 13.685 2.208 -3.574 1.00 84.81 83 LEU A O 1
ATOM 669 N N . SER A 1 84 ? 15.916 2.194 -3.285 1.00 86.69 84 SER A N 1
ATOM 670 C CA . SER A 1 84 ? 15.889 1.797 -1.872 1.00 86.69 84 SER A CA 1
ATOM 671 C C . SER A 1 84 ? 15.130 2.813 -1.013 1.00 86.69 84 SER A C 1
ATOM 673 O O . SER A 1 84 ? 14.280 2.431 -0.209 1.00 86.69 84 SER A O 1
ATOM 675 N N . GLY A 1 85 ? 15.350 4.112 -1.246 1.00 89.31 85 GLY A N 1
ATOM 676 C CA . GLY A 1 85 ? 14.607 5.181 -0.581 1.00 89.31 85 GLY A CA 1
ATOM 677 C C . GLY A 1 85 ? 13.097 5.068 -0.801 1.00 89.31 85 GLY A C 1
ATOM 678 O O . GLY A 1 85 ? 12.332 5.091 0.163 1.00 89.31 85 GLY A O 1
ATOM 679 N N . ILE A 1 86 ? 12.656 4.878 -2.049 1.00 87.50 86 ILE A N 1
ATOM 680 C CA . ILE A 1 86 ? 11.226 4.736 -2.373 1.00 87.50 86 ILE A CA 1
ATOM 681 C C . ILE A 1 86 ? 10.627 3.472 -1.749 1.00 87.50 86 ILE A C 1
ATOM 683 O O . ILE A 1 86 ? 9.536 3.541 -1.184 1.00 87.50 86 ILE A O 1
ATOM 687 N N . LEU A 1 87 ? 11.331 2.337 -1.793 1.00 88.94 87 LEU A N 1
ATOM 688 C CA . LEU A 1 87 ? 10.872 1.090 -1.165 1.00 88.94 87 LEU A CA 1
ATOM 689 C C . LEU A 1 87 ? 10.772 1.213 0.362 1.00 88.94 87 LEU A C 1
ATOM 691 O O . LEU A 1 87 ? 9.833 0.691 0.971 1.00 88.94 87 LEU A O 1
ATOM 695 N N . PHE A 1 88 ? 11.700 1.941 0.983 1.00 92.12 88 PHE A N 1
ATOM 696 C CA . PHE A 1 88 ? 11.649 2.247 2.409 1.00 92.12 88 PHE A CA 1
ATOM 697 C C . PHE A 1 88 ? 10.423 3.105 2.752 1.00 92.12 88 PHE A C 1
ATOM 699 O O . PHE A 1 88 ? 9.632 2.736 3.621 1.00 92.12 88 PHE A O 1
ATOM 706 N N . LEU A 1 89 ? 10.212 4.205 2.024 1.00 89.25 89 LEU A N 1
ATOM 707 C CA . LEU A 1 89 ? 9.044 5.078 2.183 1.00 89.25 89 LEU A CA 1
ATOM 708 C C . LEU A 1 89 ? 7.722 4.322 1.972 1.00 89.25 89 LEU A C 1
ATOM 710 O O . LEU A 1 89 ? 6.773 4.510 2.737 1.00 89.25 89 LEU A O 1
ATOM 714 N N . LEU A 1 90 ? 7.672 3.430 0.982 1.00 88.31 90 LEU A N 1
ATOM 715 C CA . LEU A 1 90 ? 6.518 2.574 0.727 1.00 88.31 90 LEU A CA 1
ATOM 716 C C . LEU A 1 90 ? 6.239 1.632 1.906 1.00 88.31 90 LEU A C 1
ATOM 718 O O . LEU A 1 90 ? 5.097 1.507 2.346 1.00 88.31 90 LEU A O 1
ATOM 722 N N . SER A 1 91 ? 7.279 1.004 2.454 1.00 90.12 91 SER A N 1
ATOM 723 C CA . SER A 1 91 ? 7.152 0.096 3.600 1.00 90.12 91 SER A CA 1
ATOM 724 C C . SER A 1 91 ? 6.604 0.817 4.836 1.00 90.12 91 SER A C 1
ATOM 726 O O . SER A 1 91 ? 5.716 0.302 5.520 1.00 90.12 91 SER A O 1
ATOM 728 N N . VAL A 1 92 ? 7.074 2.045 5.087 1.00 90.19 92 VAL A N 1
ATOM 729 C CA . VAL A 1 92 ? 6.553 2.906 6.162 1.00 90.19 92 VAL A CA 1
ATOM 730 C C . VAL A 1 92 ? 5.073 3.230 5.934 1.00 90.19 92 VAL A C 1
ATOM 732 O O . VAL A 1 92 ? 4.274 3.124 6.866 1.00 90.19 92 VAL A O 1
ATOM 735 N N . ALA A 1 93 ? 4.680 3.566 4.701 1.00 87.56 93 ALA A N 1
ATOM 736 C CA . ALA A 1 93 ? 3.287 3.853 4.363 1.00 87.56 93 ALA A CA 1
ATOM 737 C C . ALA A 1 93 ? 2.366 2.644 4.604 1.00 87.56 93 ALA A C 1
ATOM 739 O O . ALA A 1 93 ? 1.310 2.783 5.225 1.00 87.56 93 ALA A O 1
ATOM 740 N N . ILE A 1 94 ? 2.790 1.449 4.184 1.00 87.50 94 ILE A N 1
ATOM 741 C CA . ILE A 1 94 ? 2.047 0.199 4.398 1.00 87.50 94 ILE A CA 1
ATOM 742 C C . ILE A 1 94 ? 1.870 -0.079 5.897 1.00 87.50 94 ILE A C 1
ATOM 744 O O . ILE A 1 94 ? 0.776 -0.435 6.337 1.00 87.50 94 ILE A O 1
ATOM 748 N N . MET A 1 95 ? 2.912 0.120 6.709 1.00 89.12 95 MET A N 1
ATOM 749 C CA . MET A 1 95 ? 2.829 -0.087 8.158 1.00 89.12 95 MET A CA 1
ATOM 750 C C . MET A 1 95 ? 1.856 0.896 8.831 1.00 89.12 95 MET A C 1
ATOM 752 O O . MET A 1 95 ? 1.056 0.482 9.674 1.00 89.12 95 MET A O 1
ATOM 756 N N . LEU A 1 96 ? 1.868 2.169 8.420 1.00 84.69 96 LEU A N 1
ATOM 757 C CA . LEU A 1 96 ? 0.940 3.193 8.918 1.00 84.69 96 LEU A CA 1
ATOM 758 C C . LEU A 1 96 ? -0.529 2.888 8.608 1.00 84.69 96 LEU A C 1
ATOM 760 O O . LEU A 1 96 ? -1.400 3.386 9.315 1.00 84.69 96 LEU A O 1
ATOM 764 N N . ILE A 1 97 ? -0.808 2.077 7.587 1.00 83.88 97 ILE A N 1
ATOM 765 C CA . ILE A 1 97 ? -2.156 1.601 7.258 1.00 83.88 97 ILE A CA 1
ATOM 766 C C . ILE A 1 97 ? -2.469 0.313 8.030 1.00 83.88 97 ILE A C 1
ATOM 768 O O . ILE A 1 97 ? -3.512 0.211 8.675 1.00 83.88 97 ILE A O 1
ATOM 772 N N . ASN A 1 98 ? -1.554 -0.659 8.025 1.00 86.94 98 ASN A N 1
ATOM 773 C CA . ASN A 1 98 ? -1.788 -1.976 8.618 1.00 86.94 98 ASN A CA 1
ATOM 774 C C . ASN A 1 98 ? -2.024 -1.925 10.133 1.00 86.94 98 ASN A C 1
ATOM 776 O O . ASN A 1 98 ? -2.886 -2.645 10.635 1.00 86.94 98 ASN A O 1
ATOM 780 N N . VAL A 1 99 ? -1.303 -1.071 10.867 1.00 88.19 99 VAL A N 1
ATOM 781 C CA . VAL A 1 99 ? -1.466 -0.938 12.325 1.00 88.19 99 VAL A CA 1
ATOM 782 C C . VAL A 1 99 ? -2.874 -0.454 12.706 1.00 88.19 99 VAL A C 1
ATOM 784 O O . VAL A 1 99 ? -3.564 -1.177 13.428 1.00 88.19 99 VAL A O 1
ATOM 787 N N . PRO A 1 100 ? -3.369 0.711 12.235 1.00 82.69 100 PRO A N 1
ATOM 788 C CA . PRO A 1 100 ? -4.712 1.162 12.578 1.00 82.69 100 PRO A CA 1
ATOM 789 C C . PRO A 1 100 ? -5.796 0.215 12.058 1.00 82.69 100 PRO A C 1
ATOM 791 O O . PRO A 1 100 ? -6.759 -0.009 12.787 1.00 82.69 100 PRO A O 1
ATOM 794 N N . VAL A 1 101 ? -5.628 -0.404 10.882 1.00 83.62 101 VAL A N 1
ATOM 795 C CA . VAL A 1 101 ? -6.571 -1.413 10.361 1.00 83.62 101 VAL A CA 1
ATOM 796 C C . VAL A 1 101 ? -6.683 -2.609 11.308 1.00 83.62 101 VAL A C 1
ATOM 798 O O . VAL A 1 101 ? -7.792 -3.010 11.660 1.00 83.62 101 VAL A O 1
ATOM 801 N N . GLN A 1 102 ? -5.561 -3.140 11.800 1.00 85.06 102 GLN A N 1
ATOM 802 C CA . GLN A 1 102 ? -5.590 -4.225 12.784 1.00 85.06 102 GLN A CA 1
ATOM 803 C C . GLN A 1 102 ? -6.248 -3.782 14.093 1.00 85.06 102 GLN A C 1
ATOM 805 O O . GLN A 1 102 ? -7.103 -4.496 14.614 1.00 85.06 102 GLN A O 1
ATOM 810 N N . THR A 1 103 ? -5.931 -2.584 14.598 1.00 85.50 103 THR A N 1
ATOM 811 C CA . THR A 1 103 ? -6.591 -2.070 15.813 1.00 85.50 103 THR A CA 1
ATOM 812 C C . THR A 1 103 ? -8.085 -1.812 15.616 1.00 85.50 103 THR A C 1
ATOM 814 O O . THR A 1 103 ? -8.857 -1.944 16.563 1.00 85.50 103 THR A O 1
ATOM 817 N N . PHE A 1 104 ? -8.515 -1.466 14.401 1.00 82.56 104 PHE A N 1
ATOM 818 C CA . PHE A 1 104 ? -9.921 -1.273 14.065 1.00 82.56 104 PHE A CA 1
ATOM 819 C C . PHE A 1 104 ? -10.677 -2.602 14.118 1.00 82.56 104 PHE A C 1
ATOM 821 O O . PHE A 1 104 ? -11.711 -2.680 14.780 1.00 82.56 104 PHE A O 1
ATOM 828 N N . ILE A 1 105 ? -10.120 -3.655 13.510 1.00 84.50 105 ILE A N 1
ATOM 829 C CA . ILE A 1 105 ? -10.676 -5.016 13.567 1.00 84.50 105 ILE A CA 1
ATOM 830 C C . ILE A 1 105 ? -10.761 -5.501 15.018 1.00 84.50 105 ILE A C 1
ATOM 832 O O . ILE A 1 105 ? -11.789 -6.038 15.425 1.00 84.50 105 ILE A O 1
ATOM 836 N N . GLN A 1 106 ? -9.714 -5.270 15.81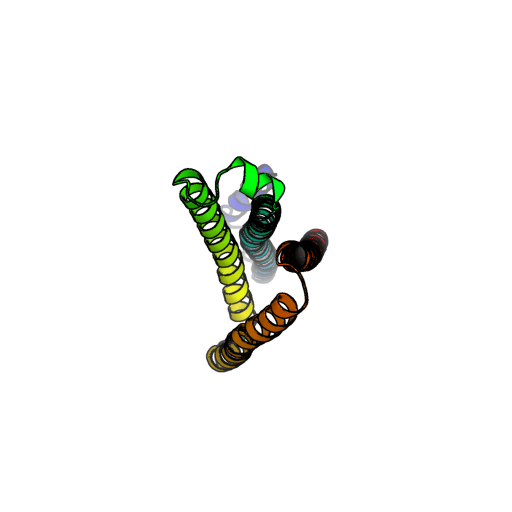4 1.00 83.94 106 GLN A N 1
ATOM 837 C CA . GLN A 1 106 ? -9.686 -5.660 17.226 1.00 83.94 106 GLN A CA 1
ATOM 838 C C . GLN A 1 106 ? -10.769 -4.951 18.045 1.00 83.94 106 GLN A C 1
ATOM 840 O O . GLN A 1 106 ? -11.462 -5.604 18.808 1.00 83.94 106 GLN A O 1
ATOM 845 N N . ARG A 1 107 ? -10.968 -3.639 17.858 1.00 81.38 107 ARG A N 1
ATOM 846 C CA . ARG A 1 107 ? -11.980 -2.874 18.613 1.00 81.38 107 ARG A CA 1
ATOM 847 C C . ARG A 1 107 ? -13.422 -3.265 18.298 1.00 81.38 107 ARG A C 1
ATOM 849 O O . ARG A 1 107 ? -14.275 -3.121 19.162 1.00 81.38 107 ARG A O 1
ATOM 856 N N . HIS A 1 108 ? -13.689 -3.721 17.077 1.00 79.50 108 HIS A N 1
ATOM 857 C CA . HIS A 1 108 ? -15.032 -4.128 16.649 1.00 79.50 108 HIS A CA 1
ATOM 858 C C . HIS A 1 108 ? -15.312 -5.612 16.897 1.00 79.50 108 HIS A C 1
ATOM 860 O O . HIS A 1 108 ? -16.440 -6.061 16.701 1.00 79.50 108 HIS A O 1
ATOM 866 N N . THR A 1 109 ? -14.302 -6.382 17.308 1.00 84.00 109 THR A N 1
ATOM 867 C CA . THR A 1 109 ? -14.456 -7.808 17.585 1.00 84.00 109 THR A CA 1
ATOM 868 C C . THR A 1 109 ? -14.589 -8.022 19.093 1.00 84.00 109 THR A C 1
ATOM 870 O O . THR A 1 109 ? -13.704 -7.600 19.829 1.00 84.00 109 THR A O 1
ATOM 873 N N . PRO A 1 110 ? -15.641 -8.701 19.576 1.00 84.56 110 PRO A N 1
ATOM 874 C CA . PRO A 1 110 ? -15.736 -9.079 20.984 1.00 84.56 110 PRO A CA 1
ATOM 875 C C . PRO A 1 110 ? -14.569 -9.988 21.403 1.00 84.56 110 PRO A C 1
ATOM 877 O O . PRO A 1 110 ? -14.185 -10.888 20.651 1.00 84.56 110 PRO A O 1
ATOM 880 N N . ASP A 1 111 ? -14.040 -9.786 22.616 1.00 84.19 111 ASP A N 1
ATOM 881 C CA . ASP A 1 111 ? -12.819 -10.446 23.119 1.00 84.19 111 ASP A CA 1
ATOM 882 C C . ASP A 1 111 ? -12.859 -11.982 22.998 1.00 84.19 111 ASP A C 1
ATOM 884 O O . ASP A 1 111 ? -11.865 -12.608 22.631 1.00 84.19 111 ASP A O 1
ATOM 888 N N . GLU A 1 112 ? -14.028 -12.596 23.206 1.00 87.25 112 GLU A N 1
ATOM 889 C CA . GLU A 1 112 ? -14.233 -14.050 23.098 1.00 87.25 112 GLU A CA 1
ATOM 890 C C . GLU A 1 112 ? -13.953 -14.607 21.685 1.00 87.25 112 GLU A C 1
ATOM 892 O O . GLU A 1 112 ? -13.560 -15.764 21.520 1.00 87.25 112 GLU A O 1
ATOM 897 N N . TYR A 1 113 ? -14.097 -13.776 20.650 1.00 87.62 113 TYR A N 1
ATOM 898 C CA . TYR A 1 113 ? -13.921 -14.158 19.246 1.00 87.62 113 TYR A CA 1
ATOM 899 C C . TYR A 1 113 ? -12.662 -13.556 18.609 1.00 87.62 113 TYR A C 1
ATOM 901 O O . TYR A 1 113 ? -12.401 -13.804 17.427 1.00 87.62 113 TYR A O 1
ATOM 909 N N . MET A 1 114 ? -11.849 -12.812 19.366 1.00 87.62 114 MET A N 1
ATOM 910 C CA . MET A 1 114 ? -10.690 -12.078 18.845 1.00 87.62 114 MET A CA 1
ATOM 911 C C . MET A 1 114 ? -9.673 -12.997 18.149 1.00 87.62 114 MET A C 1
ATOM 913 O O . MET A 1 114 ? -9.239 -12.714 17.030 1.00 87.62 114 MET A O 1
ATOM 917 N N . SER A 1 115 ? -9.330 -14.131 18.766 1.00 88.31 115 SER A N 1
ATOM 918 C CA . SER A 1 115 ? -8.377 -15.101 18.201 1.00 88.31 115 SER A CA 1
ATOM 919 C C . SER A 1 115 ? -8.904 -15.767 16.924 1.00 88.31 115 SER A C 1
ATOM 921 O O . SER A 1 115 ? -8.146 -15.978 15.974 1.00 88.31 115 SER A O 1
ATOM 923 N N . ARG A 1 116 ? -10.215 -16.042 16.858 1.00 91.81 116 ARG A N 1
ATOM 924 C CA . ARG A 1 116 ? -10.879 -16.629 15.682 1.00 91.81 116 ARG A CA 1
ATOM 925 C C . ARG A 1 116 ? -10.927 -15.639 14.524 1.00 91.81 116 ARG A C 1
ATOM 927 O O . ARG A 1 116 ? -10.569 -16.003 13.406 1.00 91.81 116 ARG A O 1
ATOM 934 N N . MET A 1 117 ? -11.296 -14.388 14.792 1.00 89.38 117 MET A N 1
ATOM 935 C CA . MET A 1 117 ? -11.308 -13.351 13.761 1.00 89.38 117 MET A CA 1
ATOM 936 C C . MET A 1 117 ? -9.913 -13.061 13.224 1.00 89.38 117 MET A C 1
ATOM 938 O O . MET A 1 117 ? -9.727 -13.015 12.009 1.00 89.38 117 MET A O 1
ATOM 942 N N . PHE A 1 118 ? -8.912 -12.943 14.098 1.00 87.88 118 PHE A N 1
ATOM 943 C CA . PHE A 1 118 ? -7.537 -12.731 13.651 1.00 87.88 118 PHE A CA 1
ATOM 944 C C . PHE A 1 118 ? -7.009 -13.917 12.829 1.00 87.88 118 PHE A C 1
ATOM 946 O O . PHE A 1 118 ? -6.279 -13.713 11.860 1.00 87.88 118 PHE A O 1
ATOM 953 N N . SER A 1 119 ? -7.424 -15.146 13.156 1.00 92.00 119 SER A N 1
ATOM 954 C CA . SER A 1 119 ? -7.106 -16.337 12.360 1.00 92.00 119 SER A CA 1
ATOM 955 C C . SER A 1 119 ? -7.719 -16.274 10.955 1.00 92.00 119 SER A C 1
ATOM 957 O O . SER A 1 119 ? -7.006 -16.469 9.972 1.00 92.00 119 SER A O 1
ATOM 959 N N . ILE A 1 120 ? -9.004 -15.920 10.829 1.00 93.19 120 ILE A N 1
ATOM 960 C CA . ILE A 1 120 ? -9.691 -15.793 9.529 1.00 93.19 120 ILE A CA 1
ATOM 961 C C . ILE A 1 120 ? -9.066 -14.678 8.686 1.00 93.19 120 ILE A C 1
ATOM 963 O O . ILE A 1 120 ? -8.690 -14.909 7.536 1.00 93.19 120 ILE A O 1
ATOM 967 N N . VAL A 1 121 ? -8.893 -13.486 9.264 1.00 89.94 121 VAL A N 1
ATOM 968 C CA . VAL A 1 121 ? -8.249 -12.348 8.588 1.00 89.94 121 VAL A CA 1
ATOM 969 C C . VAL A 1 121 ? -6.822 -12.713 8.178 1.00 89.94 121 VAL A C 1
ATOM 971 O O . VAL A 1 121 ? -6.399 -12.433 7.054 1.00 89.94 121 VAL A O 1
ATOM 974 N N . GLY A 1 122 ? -6.091 -13.396 9.060 1.00 90.06 122 GLY A N 1
ATOM 975 C CA . GLY A 1 122 ? -4.745 -13.890 8.804 1.00 90.06 122 GLY A CA 1
ATOM 976 C C . GLY A 1 122 ? -4.684 -14.896 7.656 1.00 90.06 122 GLY A C 1
ATOM 977 O O . GLY A 1 122 ? -3.785 -14.791 6.824 1.00 90.06 122 GLY A O 1
ATOM 978 N N . MET A 1 123 ? -5.631 -15.833 7.575 1.00 94.31 123 MET A N 1
ATOM 979 C CA . MET A 1 123 ? -5.723 -16.801 6.478 1.00 94.31 123 MET A CA 1
ATOM 980 C C . MET A 1 123 ? -6.036 -16.123 5.145 1.00 94.31 123 MET A C 1
ATOM 982 O O . MET A 1 123 ? -5.348 -16.389 4.163 1.00 94.31 123 MET A O 1
ATOM 986 N N . ILE A 1 124 ? -7.003 -15.202 5.112 1.00 92.69 124 ILE A N 1
ATOM 987 C CA . ILE A 1 124 ? -7.351 -14.458 3.890 1.00 92.69 124 ILE A CA 1
ATOM 988 C C . ILE A 1 124 ? -6.151 -13.636 3.413 1.00 92.69 124 ILE A C 1
ATOM 990 O O . ILE A 1 124 ? -5.812 -13.657 2.233 1.00 92.69 124 ILE A O 1
ATOM 994 N N . THR A 1 125 ? -5.462 -12.959 4.334 1.00 90.19 125 THR A N 1
ATOM 995 C CA . THR A 1 125 ? -4.307 -12.114 4.002 1.00 90.19 125 THR A CA 1
ATOM 996 C C . THR A 1 125 ? -3.138 -12.951 3.488 1.00 90.19 125 THR A C 1
ATOM 998 O O . THR A 1 125 ? -2.581 -12.654 2.433 1.00 90.19 125 THR A O 1
ATOM 1001 N N . LYS A 1 126 ? -2.777 -14.027 4.199 1.00 91.44 126 LYS A N 1
ATOM 1002 C CA . LYS A 1 126 ? -1.661 -14.900 3.805 1.00 91.44 126 LYS A CA 1
ATOM 1003 C C . LYS A 1 126 ? -1.958 -15.718 2.550 1.00 91.44 126 LYS A C 1
ATOM 1005 O O . LYS A 1 126 ? -1.024 -16.022 1.824 1.00 91.44 126 LYS A O 1
ATOM 1010 N N . GLY A 1 127 ? -3.219 -16.061 2.288 1.00 93.31 127 GLY A N 1
ATOM 1011 C CA . GLY A 1 127 ? -3.631 -16.708 1.040 1.00 93.31 127 GLY A CA 1
ATOM 1012 C C . GLY A 1 127 ? -3.705 -15.731 -0.136 1.00 93.31 127 GLY A C 1
ATOM 1013 O O . GLY A 1 127 ? -3.368 -16.089 -1.261 1.00 93.31 127 GLY A O 1
ATOM 1014 N N . GLY A 1 128 ? -4.087 -14.479 0.124 1.00 90.94 128 GLY A N 1
ATOM 1015 C CA . GLY A 1 128 ? -4.170 -13.429 -0.887 1.00 90.94 128 GLY A CA 1
ATOM 1016 C C . GLY A 1 128 ? -2.812 -12.977 -1.426 1.00 90.94 128 GLY A C 1
ATOM 1017 O O . GLY A 1 128 ? -2.719 -12.672 -2.610 1.00 90.94 128 GLY A O 1
ATOM 1018 N N . MET A 1 129 ? -1.757 -12.975 -0.601 1.00 89.81 129 MET A N 1
ATOM 1019 C CA . MET A 1 129 ? -0.398 -12.602 -1.036 1.00 89.81 129 MET A CA 1
ATOM 1020 C C . MET A 1 129 ? 0.122 -13.443 -2.220 1.00 89.81 129 MET A C 1
ATOM 1022 O O . MET A 1 129 ? 0.343 -12.862 -3.283 1.00 89.81 129 MET A O 1
ATOM 1026 N N . PRO A 1 130 ? 0.254 -14.784 -2.113 1.00 93.75 130 PRO A N 1
ATOM 1027 C CA . PRO A 1 130 ? 0.750 -15.601 -3.220 1.00 93.75 130 PRO A CA 1
ATOM 1028 C C . PRO A 1 130 ? -0.207 -15.582 -4.415 1.00 93.75 130 PRO A C 1
ATOM 1030 O O . PRO A 1 130 ? 0.224 -15.699 -5.557 1.00 93.75 130 PRO A O 1
ATOM 1033 N N . PHE A 1 131 ? -1.509 -15.399 -4.177 1.00 92.69 131 PHE A N 1
ATOM 1034 C CA . PHE A 1 131 ? -2.484 -15.262 -5.252 1.00 92.69 131 PHE A CA 1
ATOM 1035 C C . PHE A 1 131 ? -2.272 -13.972 -6.059 1.00 92.69 131 PHE A C 1
ATOM 1037 O O . PHE A 1 131 ? -2.297 -14.000 -7.289 1.00 92.69 131 PHE A O 1
ATOM 1044 N N . GLY A 1 132 ? -2.014 -12.850 -5.383 1.00 89.44 132 GLY A N 1
ATOM 1045 C CA . GLY A 1 132 ? -1.677 -11.584 -6.032 1.00 89.44 132 GLY A CA 1
ATOM 1046 C C . GLY A 1 132 ? -0.376 -11.675 -6.827 1.00 89.44 132 GLY A C 1
ATOM 1047 O O . GLY A 1 132 ? -0.332 -11.240 -7.976 1.00 89.44 132 GLY A O 1
ATOM 1048 N N . GLU A 1 133 ? 0.652 -12.302 -6.253 1.00 89.69 133 GLU A N 1
ATOM 1049 C CA . GLU A 1 133 ? 1.938 -12.537 -6.923 1.00 89.69 133 GLU A CA 1
ATOM 1050 C C . GLU A 1 133 ? 1.792 -13.429 -8.163 1.00 89.69 133 GLU A C 1
ATOM 1052 O O . GLU A 1 133 ? 2.376 -13.131 -9.204 1.00 89.69 133 GLU A O 1
ATOM 1057 N N . LEU A 1 134 ? 0.963 -14.475 -8.093 1.00 93.25 134 LEU A N 1
ATOM 1058 C CA . LEU A 1 134 ? 0.676 -15.356 -9.225 1.00 93.25 134 LEU A CA 1
ATOM 1059 C C . LEU A 1 134 ? 0.019 -14.597 -10.385 1.00 93.25 134 LEU A C 1
ATOM 1061 O O . LEU A 1 134 ? 0.462 -14.700 -11.530 1.00 93.25 134 LEU A O 1
ATOM 1065 N N . VAL A 1 135 ? -1.029 -13.818 -10.097 1.00 90.69 135 VAL A N 1
ATOM 1066 C CA . VAL A 1 135 ? -1.726 -13.010 -11.111 1.00 90.69 135 VAL A CA 1
ATOM 1067 C C . VAL A 1 135 ? -0.780 -11.968 -11.709 1.00 90.69 135 VAL A C 1
ATOM 1069 O O . VAL A 1 135 ? -0.762 -11.773 -12.927 1.00 90.69 135 VAL A O 1
ATOM 1072 N N . TYR A 1 136 ? 0.035 -11.335 -10.863 1.00 86.19 136 TYR A N 1
ATOM 1073 C CA . TYR A 1 136 ? 1.029 -10.356 -11.286 1.00 86.19 136 TYR A CA 1
ATOM 1074 C C . TYR A 1 136 ? 2.093 -10.976 -12.206 1.00 86.19 136 TYR A C 1
ATOM 1076 O O . TYR A 1 136 ? 2.404 -10.401 -13.250 1.00 86.19 136 TYR A O 1
ATOM 1084 N N . GLY A 1 137 ? 2.590 -12.174 -11.882 1.00 88.44 137 GLY A N 1
ATOM 1085 C CA . GLY A 1 137 ? 3.545 -12.911 -12.714 1.00 88.44 137 GLY A CA 1
ATOM 1086 C C . GLY A 1 137 ? 2.993 -13.236 -14.105 1.00 88.44 137 GLY A C 1
ATOM 1087 O O . GLY A 1 137 ? 3.635 -12.932 -15.106 1.00 88.44 137 GLY A O 1
ATOM 1088 N N . ILE A 1 138 ? 1.758 -13.746 -14.187 1.00 89.38 138 ILE A N 1
ATOM 1089 C CA . ILE A 1 138 ? 1.113 -14.066 -15.475 1.00 89.38 138 ILE A CA 1
ATOM 1090 C C . ILE A 1 138 ? 0.906 -12.807 -16.334 1.00 89.38 138 ILE A C 1
ATOM 1092 O O . ILE A 1 138 ? 1.021 -12.865 -17.561 1.00 89.38 138 ILE A O 1
ATOM 1096 N N . MET A 1 139 ? 0.589 -11.661 -15.720 1.00 86.06 139 MET A N 1
ATOM 1097 C CA . MET A 1 139 ? 0.502 -10.391 -16.450 1.00 86.06 139 MET A CA 1
ATOM 1098 C C . MET A 1 139 ? 1.860 -9.940 -16.993 1.00 86.06 139 MET A C 1
ATOM 1100 O O . MET A 1 139 ? 1.916 -9.416 -18.107 1.00 86.06 139 MET A O 1
ATOM 1104 N N . LEU A 1 140 ? 2.935 -10.156 -16.232 1.00 85.94 140 LEU A N 1
ATOM 1105 C CA . LEU A 1 140 ? 4.289 -9.762 -16.614 1.00 85.94 140 LEU A CA 1
ATOM 1106 C C . LEU A 1 140 ? 4.823 -10.561 -17.811 1.00 85.94 140 LEU A C 1
ATOM 1108 O O . LEU A 1 140 ? 5.529 -10.002 -18.645 1.00 85.94 140 LEU A O 1
ATOM 1112 N N . ASP A 1 141 ? 4.432 -11.829 -17.941 1.00 86.00 141 ASP A N 1
ATOM 1113 C CA . ASP A 1 141 ? 4.800 -12.660 -19.097 1.00 86.00 141 ASP A CA 1
ATOM 1114 C C . ASP A 1 141 ? 4.133 -12.190 -20.401 1.00 86.00 141 ASP A C 1
ATOM 1116 O O . ASP A 1 141 ? 4.657 -12.413 -21.494 1.00 86.00 141 ASP A O 1
ATOM 1120 N N . LYS A 1 142 ? 2.965 -11.539 -20.311 1.00 83.69 142 LYS A N 1
ATOM 1121 C CA . LYS A 1 142 ? 2.183 -11.110 -21.484 1.00 83.69 142 LYS A CA 1
ATOM 1122 C C . LYS A 1 142 ? 2.398 -9.655 -21.885 1.00 83.69 142 LYS A C 1
ATOM 1124 O O . LYS A 1 142 ? 2.106 -9.306 -23.029 1.00 83.69 142 LYS A O 1
ATOM 1129 N N . ALA A 1 143 ? 2.853 -8.800 -20.973 1.00 81.88 143 ALA A N 1
ATOM 1130 C CA . ALA A 1 143 ? 2.968 -7.367 -21.206 1.00 81.88 143 ALA A CA 1
ATOM 1131 C C . ALA A 1 143 ? 4.287 -6.803 -20.652 1.00 81.88 143 ALA A C 1
ATOM 1133 O O . ALA A 1 143 ? 4.761 -7.238 -19.606 1.00 81.88 143 ALA A O 1
ATOM 1134 N N . PRO A 1 144 ? 4.878 -5.788 -21.311 1.00 81.12 144 PRO A N 1
ATOM 1135 C CA . PRO A 1 144 ? 6.079 -5.137 -20.805 1.00 81.12 144 PRO A CA 1
ATOM 1136 C C . PRO A 1 144 ? 5.830 -4.535 -19.417 1.00 81.12 144 PRO A C 1
ATOM 1138 O O . PRO A 1 144 ? 4.793 -3.912 -19.175 1.00 81.12 144 PRO A O 1
ATOM 1141 N N . VAL A 1 145 ? 6.831 -4.659 -18.539 1.00 75.88 145 VAL A N 1
ATOM 1142 C CA . VAL A 1 145 ? 6.804 -4.247 -17.120 1.00 75.88 145 VAL A CA 1
ATOM 1143 C C . VAL A 1 145 ? 6.186 -2.862 -16.909 1.00 75.88 145 VAL A C 1
ATOM 1145 O O . VAL A 1 145 ? 5.404 -2.657 -15.988 1.00 75.88 145 VAL A O 1
ATOM 1148 N N . HIS A 1 146 ? 6.487 -1.923 -17.804 1.00 75.50 146 HIS A N 1
ATOM 1149 C CA . HIS A 1 146 ? 6.003 -0.545 -17.777 1.00 75.50 146 HIS A CA 1
ATOM 1150 C C . HIS A 1 146 ? 4.472 -0.425 -17.796 1.00 75.50 146 HIS A C 1
ATOM 1152 O O . HIS A 1 146 ? 3.903 0.356 -17.036 1.00 75.50 146 HIS A O 1
ATOM 1158 N N . TRP A 1 147 ? 3.802 -1.207 -18.648 1.00 78.69 147 TRP A N 1
ATOM 1159 C CA . TRP A 1 147 ? 2.344 -1.173 -18.785 1.00 78.69 147 TRP A CA 1
ATOM 1160 C C . TRP A 1 147 ? 1.657 -1.847 -17.602 1.00 78.69 147 TRP A C 1
ATOM 1162 O O . TRP A 1 147 ? 0.670 -1.326 -17.086 1.00 78.69 147 TRP A O 1
ATOM 1172 N N . VAL A 1 148 ? 2.215 -2.967 -17.138 1.00 83.62 148 VAL A N 1
ATOM 1173 C CA . VAL A 1 148 ? 1.692 -3.699 -15.978 1.00 83.62 148 VAL A CA 1
ATOM 1174 C C . VAL A 1 148 ? 1.815 -2.848 -14.716 1.00 83.62 148 VAL A C 1
ATOM 1176 O O . VAL A 1 148 ? 0.833 -2.663 -14.001 1.00 83.62 148 VAL A O 1
ATOM 1179 N N . MET A 1 149 ? 2.985 -2.255 -14.474 1.00 82.12 149 MET A N 1
ATOM 1180 C CA . MET A 1 149 ? 3.216 -1.414 -13.298 1.00 82.12 149 MET A CA 1
ATOM 1181 C C . MET A 1 149 ? 2.339 -0.168 -13.297 1.00 82.12 149 MET A C 1
ATOM 1183 O O . MET A 1 149 ? 1.742 0.148 -12.272 1.00 82.12 149 MET A O 1
ATOM 1187 N N . SER A 1 150 ? 2.188 0.499 -14.444 1.00 81.50 150 SER A N 1
ATOM 1188 C CA . SER A 1 150 ? 1.302 1.660 -14.541 1.00 81.50 150 SER A CA 1
ATOM 1189 C C . SER A 1 150 ? -0.160 1.284 -14.267 1.00 81.50 150 SER A C 1
ATOM 1191 O O . SER A 1 150 ? -0.828 1.960 -13.484 1.00 81.50 150 SER A O 1
ATOM 1193 N N . ALA A 1 151 ? -0.643 0.163 -14.818 1.00 86.06 151 ALA A N 1
ATOM 1194 C CA . ALA A 1 151 ? -1.998 -0.325 -14.561 1.00 86.06 151 ALA A CA 1
ATOM 1195 C C . ALA A 1 151 ? -2.229 -0.656 -13.075 1.00 86.06 151 ALA A C 1
ATOM 1197 O O . ALA A 1 151 ? -3.251 -0.263 -12.506 1.00 86.06 151 ALA A O 1
ATOM 1198 N N . VAL A 1 152 ? -1.267 -1.319 -12.424 1.00 87.06 152 VAL A N 1
ATOM 1199 C CA . VAL A 1 152 ? -1.341 -1.647 -10.992 1.00 87.06 152 VAL A CA 1
ATOM 1200 C C . VAL A 1 152 ? -1.312 -0.382 -10.138 1.00 87.06 152 VAL A C 1
ATOM 1202 O O . VAL A 1 152 ? -2.126 -0.257 -9.224 1.00 87.06 152 VAL A O 1
ATOM 1205 N N . SER A 1 153 ? -0.446 0.588 -10.446 1.00 84.88 153 SER A N 1
ATOM 1206 C CA . SER A 1 153 ? -0.407 1.869 -9.732 1.00 84.88 153 SER A CA 1
ATOM 1207 C C . SER A 1 153 ? -1.722 2.639 -9.861 1.00 84.88 153 SER A C 1
ATOM 1209 O O . SER A 1 153 ? -2.207 3.165 -8.862 1.00 84.88 153 SER A O 1
ATOM 1211 N N . VAL A 1 154 ? -2.343 2.667 -11.045 1.00 87.19 154 VAL A N 1
ATOM 1212 C CA . VAL A 1 154 ? -3.660 3.302 -11.246 1.00 87.19 154 VAL A CA 1
ATOM 1213 C C . VAL A 1 154 ? -4.749 2.584 -10.448 1.00 87.19 154 VAL A C 1
ATOM 1215 O O . VAL A 1 154 ? -5.551 3.241 -9.783 1.00 87.19 154 VAL A O 1
ATOM 1218 N N . LEU A 1 155 ? -4.762 1.250 -10.452 1.00 88.69 155 LEU A N 1
ATOM 1219 C CA . LEU A 1 155 ? -5.722 0.477 -9.666 1.00 88.69 155 LEU A CA 1
ATOM 1220 C C . LEU A 1 155 ? -5.564 0.755 -8.162 1.00 88.69 155 LEU A C 1
ATOM 1222 O O . LEU A 1 155 ? -6.550 1.021 -7.473 1.00 88.69 155 LEU A O 1
ATOM 1226 N N . LEU A 1 156 ? -4.326 0.764 -7.660 1.00 86.12 156 LEU A N 1
ATOM 1227 C CA . LEU A 1 156 ? -4.025 1.074 -6.262 1.00 86.12 156 LEU A CA 1
ATOM 1228 C C . LEU A 1 156 ? -4.422 2.510 -5.893 1.00 86.12 156 LEU A C 1
ATOM 1230 O O . LEU A 1 156 ? -4.940 2.746 -4.801 1.00 86.12 156 LEU A O 1
ATOM 1234 N N . LEU A 1 157 ? -4.207 3.464 -6.804 1.00 86.94 157 LEU A N 1
ATOM 1235 C CA . LEU A 1 157 ? -4.625 4.856 -6.639 1.00 86.94 157 LEU A CA 1
ATOM 1236 C C . LEU A 1 157 ? -6.141 4.963 -6.487 1.00 86.94 157 LEU A C 1
ATOM 1238 O O . LEU A 1 157 ? -6.607 5.622 -5.560 1.00 86.94 157 LEU A O 1
ATOM 1242 N N . LEU A 1 158 ? -6.909 4.282 -7.339 1.00 88.06 158 LEU A N 1
ATOM 1243 C CA . LEU A 1 158 ? -8.370 4.261 -7.244 1.00 88.06 158 LEU A CA 1
ATOM 1244 C C . LEU A 1 158 ? -8.841 3.669 -5.910 1.00 88.06 158 LEU A C 1
ATOM 1246 O O . LEU A 1 158 ? -9.726 4.232 -5.264 1.00 88.06 158 LEU A O 1
ATOM 1250 N N . ILE A 1 159 ? -8.227 2.576 -5.458 1.00 86.56 159 ILE A N 1
ATOM 1251 C CA . ILE A 1 159 ? -8.549 1.957 -4.163 1.00 86.56 159 ILE A CA 1
ATOM 1252 C C . ILE A 1 159 ? -8.220 2.915 -3.008 1.00 86.56 159 ILE A C 1
ATOM 1254 O O . ILE A 1 159 ? -9.043 3.116 -2.118 1.00 86.56 159 ILE A O 1
ATOM 1258 N N . SER A 1 160 ? -7.053 3.561 -3.035 1.00 84.00 160 SER A N 1
ATOM 1259 C CA . SER A 1 160 ? -6.652 4.531 -2.006 1.00 84.00 160 SER A CA 1
ATOM 1260 C C . SER A 1 160 ? -7.597 5.736 -1.961 1.00 84.00 160 SER A C 1
ATOM 1262 O O . SER A 1 160 ? -8.042 6.139 -0.886 1.00 84.00 160 SER A O 1
ATOM 1264 N N . VAL A 1 161 ? -7.972 6.279 -3.124 1.00 84.12 161 VAL A N 1
ATOM 1265 C CA . VAL A 1 161 ? -8.892 7.421 -3.225 1.00 84.12 161 VAL A CA 1
ATOM 1266 C C . VAL A 1 161 ? -10.292 7.043 -2.753 1.00 84.12 161 VAL A C 1
ATOM 1268 O O . VAL A 1 161 ? -10.868 7.766 -1.947 1.00 84.12 161 VAL A O 1
ATOM 1271 N N . THR A 1 162 ? -10.835 5.906 -3.195 1.00 83.88 162 THR A N 1
ATOM 1272 C CA . THR A 1 162 ? -12.161 5.441 -2.749 1.00 83.88 162 THR A CA 1
ATOM 1273 C C . THR A 1 162 ? -12.194 5.197 -1.243 1.00 83.88 162 THR A C 1
ATOM 1275 O O . THR A 1 162 ? -13.143 5.614 -0.577 1.00 83.88 162 THR A O 1
ATOM 1278 N N . PHE A 1 163 ? -11.134 4.610 -0.684 1.00 80.38 163 PHE A N 1
ATOM 1279 C CA . PHE A 1 163 ? -10.990 4.426 0.755 1.00 80.38 163 PHE A CA 1
ATOM 1280 C C . PHE A 1 163 ? -10.921 5.765 1.502 1.00 80.38 163 PHE A C 1
ATOM 1282 O O . PHE A 1 163 ? -11.624 5.958 2.495 1.00 80.38 163 PHE A O 1
ATOM 1289 N N . LEU A 1 164 ? -10.144 6.725 0.995 1.00 78.69 164 LEU A N 1
ATOM 1290 C CA . LEU A 1 164 ? -10.028 8.060 1.577 1.00 78.69 164 LEU A CA 1
ATOM 1291 C C . LEU A 1 164 ? -11.354 8.831 1.521 1.00 78.69 164 LEU A C 1
ATOM 1293 O O . LEU A 1 164 ? -11.758 9.431 2.516 1.00 78.69 164 LEU A O 1
ATOM 1297 N N . SER A 1 165 ? -12.064 8.781 0.393 1.00 77.38 165 SER A N 1
ATOM 1298 C CA . SER A 1 165 ? -13.393 9.381 0.240 1.00 77.38 165 SER A CA 1
ATOM 1299 C C . SER A 1 165 ? -14.417 8.733 1.168 1.00 77.38 165 SER A C 1
ATOM 1301 O O . SER A 1 165 ? -15.224 9.439 1.772 1.00 77.38 165 SER A O 1
ATOM 1303 N N . SER A 1 166 ? -14.368 7.408 1.333 1.00 73.94 166 SER A N 1
ATOM 1304 C CA . SER A 1 166 ? -15.214 6.699 2.295 1.00 73.94 166 SER A CA 1
ATOM 1305 C C . SER A 1 166 ? -14.920 7.142 3.730 1.00 73.94 166 SER A C 1
ATOM 1307 O O . SER A 1 166 ? -15.845 7.333 4.516 1.00 73.94 166 SER A O 1
ATOM 1309 N N . LEU A 1 167 ? -13.646 7.344 4.069 1.00 69.50 167 LEU A N 1
ATOM 1310 C CA . LEU A 1 167 ? -13.219 7.750 5.406 1.00 69.50 167 LEU A CA 1
ATOM 1311 C C . LEU A 1 167 ? -13.579 9.215 5.712 1.00 69.50 167 LEU A C 1
ATOM 1313 O O . LEU A 1 167 ? -14.019 9.518 6.822 1.00 69.50 167 LEU A O 1
ATOM 1317 N N . LEU A 1 168 ? -13.455 10.108 4.724 1.00 67.62 168 LEU A N 1
ATOM 1318 C CA . LEU A 1 168 ? -13.891 11.505 4.826 1.00 67.62 168 LEU A CA 1
ATOM 1319 C C . LEU A 1 168 ? -15.409 11.605 5.008 1.00 67.62 168 LEU A C 1
ATOM 1321 O O . LEU A 1 168 ? -15.864 12.301 5.916 1.00 67.62 168 LEU A O 1
ATOM 1325 N N . LYS A 1 169 ? -16.184 10.834 4.236 1.00 67.62 169 LYS A N 1
ATOM 1326 C CA . LYS A 1 169 ? -17.650 10.801 4.339 1.00 67.62 169 LYS A CA 1
ATOM 1327 C C . LYS A 1 169 ? -18.129 10.379 5.731 1.0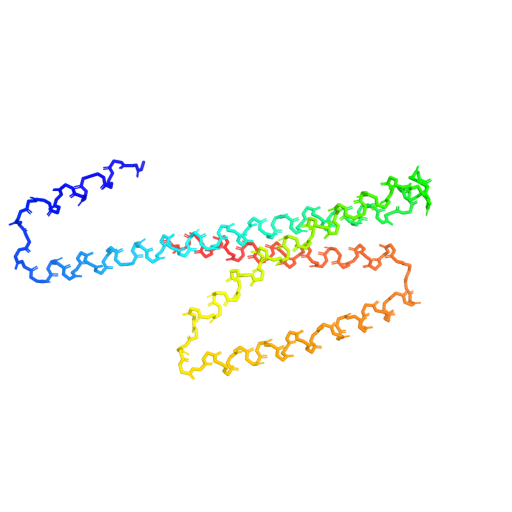0 67.62 169 LYS A C 1
ATOM 1329 O O . LYS A 1 169 ? -19.084 10.950 6.249 1.00 67.62 169 LYS A O 1
ATOM 1334 N N . THR A 1 170 ? -17.443 9.428 6.361 1.00 63.47 170 THR A N 1
ATOM 1335 C CA . THR A 1 170 ? -17.714 9.037 7.752 1.00 63.47 170 THR A CA 1
ATOM 1336 C C . THR A 1 170 ? -17.376 10.155 8.744 1.00 63.47 170 THR A C 1
ATOM 1338 O O . THR A 1 170 ? -18.061 10.304 9.751 1.00 63.47 170 THR A O 1
ATOM 1341 N N . SER A 1 171 ? -16.353 10.971 8.470 1.00 55.25 171 SER A N 1
ATOM 1342 C CA . SER A 1 171 ? -15.965 12.087 9.344 1.00 55.25 171 SER A CA 1
ATOM 1343 C C . SER A 1 171 ? -16.881 13.313 9.254 1.00 55.25 171 SER A C 1
ATOM 1345 O O . SER A 1 171 ? -16.994 14.031 10.244 1.00 55.25 171 SER A O 1
ATOM 1347 N N . ASP A 1 172 ? -17.554 13.521 8.116 1.00 48.84 172 ASP A N 1
ATOM 1348 C CA . ASP A 1 172 ? -18.566 14.577 7.938 1.00 48.84 172 ASP A CA 1
ATOM 1349 C C . ASP A 1 172 ? -19.909 14.224 8.599 1.00 48.84 172 ASP A C 1
ATOM 1351 O O . ASP A 1 172 ? -20.695 15.109 8.930 1.00 48.84 172 ASP A O 1
ATOM 1355 N N . PHE A 1 173 ? -20.173 12.932 8.821 1.00 43.25 173 PHE A N 1
ATOM 1356 C CA . PHE A 1 173 ? -21.394 12.445 9.473 1.00 43.25 173 PHE A CA 1
ATOM 1357 C C . PHE A 1 173 ? -21.305 12.425 11.017 1.00 43.25 173 PHE A C 1
ATOM 1359 O O . PHE A 1 173 ? -22.295 12.114 11.683 1.00 43.25 173 PHE A O 1
ATOM 1366 N N . LEU A 1 174 ? -20.133 12.735 11.593 1.00 42.06 174 LEU A N 1
ATOM 1367 C CA . LEU A 1 174 ? -19.789 12.545 13.014 1.00 42.06 174 LEU A CA 1
ATOM 1368 C C . LEU A 1 174 ? -19.690 13.837 13.835 1.00 42.06 174 LEU A C 1
ATOM 1370 O O . LEU A 1 174 ? -20.267 13.821 14.956 1.00 42.06 174 LEU A O 1
#

InterPro domains:
  IPR036259 MFS transporter superfamily [G3DSA:1.20.1250.20] (17-165)
  IPR036259 MFS transporter superfamily [SSF103473] (46-165)

Secondary structure (DSSP, 8-state):
--HHHHHHHHGGGS-----HHHHHHHHHHHHHHHHHHHHHHHHHHHHHHHHHHHHHHHHHHHHTSHHHHHHH-TT-HHHHHHHHHHHHHHHHHHHHHHHHHHHHHHHHS-GGGHHHHHHHHHHHHHHHHHHHHHHHHHHHHHS-HHHHHHHHHHHHHHHHHHHHHHHHHHHHT-

Organism: Clostridium beijerinckii (NCBI:txid1520)

Foldseek 3Di:
DVVVVVVVVVVVPPPPPPDVVVVVVVCVVVVVVVVLVVVVVLVVLQLVLLVLLLVLLVVVLVCPPVVNCVVCDVDDVVNVVSVVVSVVSNVVSVVSNVVSVLVVQQVPDDPVCNVVSCVVVVCCVVVVVVVVVVVLVVVVVVDPPSVSSVVVSVVSNVVSVVVSVVSVVVNVVD

Sequence (174 aa):
MKVKFSVLVEIKNYNYISDPIWAAFLNSKTGDTHEKRKERNVSKPLMIGCGLLMVTMLAFSGLLFPHILYFLGTGTLLYFVFLSGILFLLSVAIMLINVPVQTFIQRHTPDEYMSRMFSIVGMITKGGMPFGELVYGIMLDKAPVHWVMSAVSVLLLLISVTFLSSLLKTSDFL

Radius of gyration: 23.8 Å; chains: 1; bounding box: 54×45×66 Å